Protein AF-0000000086531034 (afdb_homodimer)

Solvent-accessible surface area (backbone atoms only — not comparable to full-atom values): 6494 Å² total; per-residue (Å²): 104,53,55,59,52,31,53,51,49,51,52,50,45,54,49,48,34,51,52,42,47,43,48,70,72,72,40,68,97,44,47,71,50,33,50,49,52,42,51,49,51,29,46,55,44,49,51,52,33,34,75,73,67,75,37,78,72,87,118,104,54,58,58,51,30,53,51,49,49,52,48,46,53,49,48,32,50,53,41,47,44,47,70,72,71,39,68,95,44,49,72,50,34,50,48,51,41,52,50,50,29,48,54,44,48,51,50,32,34,76,71,68,74,36,80,72,85,117

Nearest PDB structures (foldseek):
  5gae-assembly1_Z  TM=4.814E-01  e=2.803E+00  Escherichia coli
  5h5u-assembly1_Z  TM=4.754E-01  e=4.954E+00  Escherichia coli K-12
  3pip-assembly1_V  TM=5.005E-01  e=7.715E+00  Deinococcus radiodurans
  8uu7-assembly1_1  TM=4.824E-01  e=8.756E+00  Listeria innocua
  7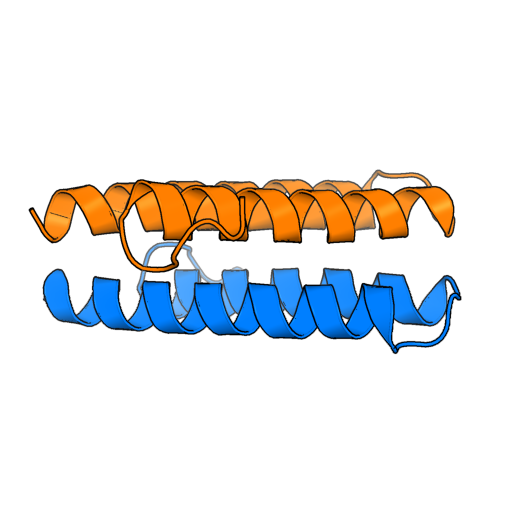kgb-assembly1_Y  TM=4.904E-01  e=9.938E+00  Mycobacterium tuberculosis H37Rv

Foldseek 3Di:
DVVVLVVVVVVLVVVLVVLQVCLVPPNDPDPVSVVVNVVVNVVSVVVSCCVVVNDPDPD/DVVVLVVVVVVLVVVLVVLLVCLVPPNDPDPVSVVVNVVVNVVSVVVSCCVVVNDPDPD

Secondary structure (DSSP, 8-state):
-HHHHHHHHHHHHHHHHHHHHHHHHTS-SSHHHHHHHHHHHHHHHHHHHHHTTSS----/-HHHHHHHHHHHHHHHHHHHHHHHHTS-SSHHHHHHHHHHHHHHHHHHHHHTTSS----

Structure (mmCIF, N/CA/C/O backbone):
data_AF-0000000086531034-model_v1
#
loop_
_entity.id
_entity.type
_entity.pdbx_description
1 polymer 'Uncharacterized protein'
#
loop_
_atom_site.group_PDB
_atom_site.id
_atom_site.type_symbol
_atom_site.label_atom_id
_atom_site.label_alt_id
_atom_site.label_comp_id
_atom_site.label_asym_id
_atom_site.label_entity_id
_atom_site.label_seq_id
_atom_site.pdbx_PDB_ins_code
_atom_site.Cartn_x
_atom_site.Cartn_y
_atom_site.Cartn_z
_atom_site.occupancy
_atom_site.B_iso_or_equiv
_atom_site.auth_seq_id
_atom_site.auth_comp_id
_atom_site.auth_asym_id
_atom_site.auth_atom_id
_atom_site.pdbx_PDB_model_num
ATOM 1 N N . MET A 1 1 ? 1.604 22.047 2.076 1 89.5 1 MET A N 1
ATOM 2 C CA . MET A 1 1 ? 1.195 22.156 3.473 1 89.5 1 MET A CA 1
ATOM 3 C C . MET A 1 1 ? 0.755 20.797 4.012 1 89.5 1 MET A C 1
ATOM 5 O O . MET A 1 1 ? 0.479 19.875 3.242 1 89.5 1 MET A O 1
ATOM 9 N N . PRO A 1 2 ? 0.815 20.578 5.199 1 90.94 2 PRO A N 1
ATOM 10 C CA . PRO A 1 2 ? 0.5 19.266 5.746 1 90.94 2 PRO A CA 1
ATOM 11 C C . PRO A 1 2 ? -0.887 18.766 5.336 1 90.94 2 PRO A C 1
ATOM 13 O O . PRO A 1 2 ? -1.079 17.578 5.109 1 90.94 2 PRO A O 1
ATOM 16 N N . GLU A 1 3 ? -1.764 19.547 5.203 1 93.5 3 GLU A N 1
ATOM 17 C CA . GLU A 1 3 ? -3.121 19.172 4.824 1 93.5 3 GLU A CA 1
ATOM 18 C C . GLU A 1 3 ? -3.17 18.672 3.379 1 93.5 3 GLU A C 1
ATOM 20 O O . GLU A 1 3 ? -3.854 17.688 3.078 1 93.5 3 GLU A O 1
ATOM 25 N N . GLU A 1 4 ? -2.562 19.344 2.543 1 95.56 4 GLU A N 1
ATOM 26 C CA . GLU A 1 4 ? -2.523 18.953 1.136 1 95.56 4 GLU A CA 1
ATOM 27 C C . GLU A 1 4 ? -1.801 17.625 0.952 1 95.56 4 GLU A C 1
ATOM 29 O O . GLU A 1 4 ? -2.229 16.781 0.16 1 95.56 4 GLU A O 1
ATOM 34 N N . GLN A 1 5 ? -0.749 17.531 1.641 1 97.69 5 GLN A N 1
ATOM 35 C CA . GLN A 1 5 ? -0.001 16.281 1.542 1 97.69 5 GLN A CA 1
ATOM 36 C C . GLN A 1 5 ? -0.8 15.117 2.119 1 97.69 5 GLN A C 1
ATOM 38 O O . GLN A 1 5 ? -0.755 14.008 1.591 1 97.69 5 GLN A O 1
ATOM 43 N N . LEU A 1 6 ? -1.455 15.367 3.146 1 98 6 LEU A N 1
ATOM 44 C CA . LEU A 1 6 ? -2.314 14.336 3.717 1 98 6 LEU A CA 1
ATOM 45 C C . LEU A 1 6 ? -3.387 13.906 2.721 1 98 6 LEU A C 1
ATOM 47 O O . LEU A 1 6 ? -3.648 12.719 2.557 1 98 6 LEU A O 1
ATOM 51 N N . ALA A 1 7 ? -3.986 14.875 2.105 1 98.19 7 ALA A N 1
ATOM 52 C CA . ALA A 1 7 ? -5.004 14.555 1.108 1 98.19 7 ALA A CA 1
ATOM 53 C C . ALA A 1 7 ? -4.434 13.672 0.004 1 98.19 7 ALA A C 1
ATOM 55 O O . ALA A 1 7 ? -5.082 12.711 -0.43 1 98.19 7 ALA A O 1
ATOM 56 N N . SER A 1 8 ? -3.232 13.961 -0.414 1 98.56 8 SER A N 1
ATOM 57 C CA . SER A 1 8 ? -2.559 13.18 -1.444 1 98.56 8 SER A CA 1
ATOM 58 C C . SER A 1 8 ? -2.232 11.781 -0.947 1 98.56 8 SER A C 1
ATOM 60 O O . SER A 1 8 ? -2.338 10.805 -1.698 1 98.56 8 SER A O 1
ATOM 62 N N . ALA A 1 9 ? -1.813 11.727 0.273 1 98.75 9 ALA A N 1
ATOM 63 C CA . ALA A 1 9 ? -1.527 10.422 0.86 1 98.75 9 ALA A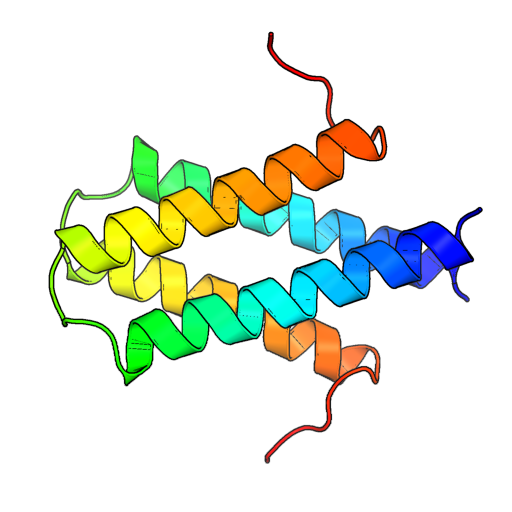 CA 1
ATOM 64 C C . ALA A 1 9 ? -2.789 9.562 0.937 1 98.75 9 ALA A C 1
ATOM 66 O O . ALA A 1 9 ? -2.764 8.375 0.601 1 98.75 9 ALA A O 1
ATOM 67 N N . VAL A 1 10 ? -3.824 10.125 1.296 1 98.75 10 VAL A N 1
ATOM 68 C CA . VAL A 1 10 ? -5.094 9.422 1.417 1 98.75 10 VAL A CA 1
ATOM 69 C C . VAL A 1 10 ? -5.555 8.945 0.041 1 98.75 10 VAL A C 1
ATOM 71 O O . VAL A 1 10 ? -6.043 7.82 -0.104 1 98.75 10 VAL A O 1
ATOM 74 N N . GLU A 1 11 ? -5.43 9.742 -0.909 1 98.81 11 GLU A N 1
ATOM 75 C CA . GLU A 1 11 ? -5.77 9.344 -2.271 1 98.81 11 GLU A CA 1
ATOM 76 C C . GLU A 1 11 ? -4.953 8.125 -2.709 1 98.81 11 GLU A C 1
ATOM 78 O O . GLU A 1 11 ? -5.492 7.191 -3.307 1 98.81 11 GLU A O 1
ATOM 83 N N . LEU A 1 12 ? -3.693 8.141 -2.449 1 98.88 12 LEU A N 1
ATOM 84 C CA . LEU A 1 12 ? -2.852 7 -2.781 1 98.88 12 LEU A CA 1
ATOM 85 C C . LEU A 1 12 ? -3.312 5.75 -2.035 1 98.88 12 LEU A C 1
ATOM 87 O O . LEU A 1 12 ? -3.412 4.672 -2.625 1 98.88 12 LEU A O 1
ATOM 91 N N . LEU A 1 13 ? -3.553 5.934 -0.812 1 98.88 13 LEU A N 1
ATOM 92 C CA . LEU A 1 13 ? -3.943 4.789 0.003 1 98.88 13 LEU A CA 1
ATOM 93 C C . LEU A 1 13 ? -5.258 4.195 -0.489 1 98.88 13 LEU A C 1
ATOM 95 O O . LEU A 1 13 ? -5.41 2.973 -0.553 1 98.88 13 LEU A O 1
ATOM 99 N N . MET A 1 14 ? -6.188 4.996 -0.881 1 98.81 14 ME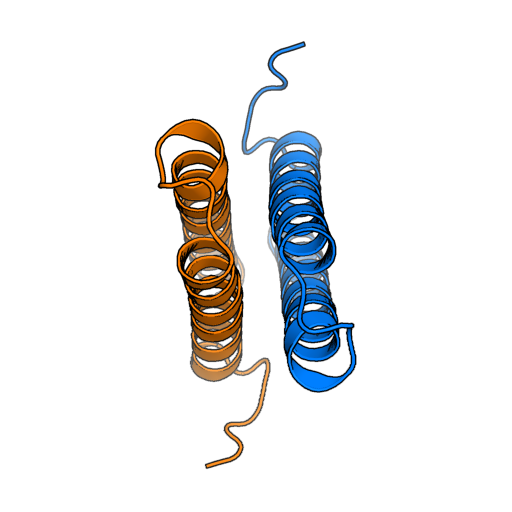T A N 1
ATOM 100 C CA . MET A 1 14 ? -7.449 4.516 -1.439 1 98.81 14 MET A CA 1
ATOM 101 C C . MET A 1 14 ? -7.219 3.789 -2.76 1 98.81 14 MET A C 1
ATOM 103 O O . MET A 1 14 ? -7.844 2.76 -3.023 1 98.81 14 MET A O 1
ATOM 107 N N . ALA A 1 15 ? -6.371 4.336 -3.533 1 98.81 15 ALA A N 1
ATOM 108 C CA . ALA A 1 15 ? -6.055 3.688 -4.805 1 98.81 15 ALA A CA 1
ATOM 109 C C . ALA A 1 15 ? -5.383 2.336 -4.582 1 98.81 15 ALA A C 1
ATOM 111 O O . ALA A 1 15 ? -5.723 1.351 -5.238 1 98.81 15 ALA A O 1
ATOM 112 N N . LEU A 1 16 ? -4.426 2.334 -3.66 1 98.75 16 LEU A N 1
ATOM 113 C CA . LEU A 1 16 ? -3.748 1.082 -3.336 1 98.75 16 LEU A CA 1
ATOM 114 C C . LEU A 1 16 ? -4.75 0.027 -2.879 1 98.75 16 LEU A C 1
ATOM 116 O O . LEU A 1 16 ? -4.703 -1.118 -3.336 1 98.75 16 LEU A O 1
ATOM 120 N N . LYS A 1 17 ? -5.633 0.369 -2.035 1 98.56 17 LYS A N 1
ATOM 121 C CA . LYS A 1 17 ? -6.66 -0.556 -1.565 1 98.56 17 LYS A CA 1
ATOM 122 C C . LYS A 1 17 ? -7.469 -1.117 -2.73 1 98.56 17 LYS A C 1
ATOM 124 O O . LYS A 1 17 ? -7.672 -2.33 -2.824 1 98.56 17 LYS A O 1
ATOM 129 N N . ARG A 1 18 ? -7.949 -0.232 -3.523 1 98.12 18 ARG A N 1
ATOM 130 C CA . ARG A 1 18 ? -8.758 -0.626 -4.668 1 98.12 18 ARG A CA 1
ATOM 131 C C . ARG A 1 18 ? -7.988 -1.56 -5.594 1 98.12 18 ARG A C 1
ATOM 133 O O . ARG A 1 18 ? -8.5 -2.605 -6 1 98.12 18 ARG A O 1
ATOM 140 N N . ASP A 1 19 ? -6.809 -1.176 -5.926 1 98.25 19 ASP A N 1
ATOM 141 C CA . ASP A 1 19 ? -6.016 -1.942 -6.883 1 98.25 19 ASP A CA 1
ATOM 142 C C . ASP A 1 19 ? -5.652 -3.316 -6.32 1 98.25 19 ASP A C 1
ATOM 144 O O . ASP A 1 19 ? -5.75 -4.324 -7.023 1 98.25 19 ASP A O 1
ATOM 148 N N . LEU A 1 20 ? -5.219 -3.371 -5.094 1 98.12 20 LEU A N 1
ATOM 149 C CA . LEU A 1 20 ? -4.848 -4.637 -4.469 1 98.12 20 LEU A CA 1
ATOM 150 C C . LEU A 1 20 ? -6.07 -5.535 -4.297 1 98.12 20 LEU A C 1
ATOM 152 O O . LEU A 1 20 ? -6 -6.738 -4.551 1 98.12 20 LEU A O 1
ATOM 156 N N . MET A 1 21 ? -7.164 -4.961 -3.891 1 97.44 21 MET A N 1
ATOM 157 C CA . MET A 1 21 ? -8.406 -5.719 -3.793 1 97.44 21 MET A CA 1
ATOM 158 C C . MET A 1 21 ? -8.82 -6.27 -5.156 1 97.44 21 MET A C 1
ATOM 160 O O . MET A 1 21 ? -9.188 -7.441 -5.27 1 97.44 21 MET A O 1
ATOM 164 N N . HIS A 1 22 ? -8.797 -5.422 -6.18 1 97.81 22 HIS A N 1
ATOM 165 C CA . HIS A 1 22 ? -9.156 -5.863 -7.523 1 97.81 22 HIS A CA 1
ATOM 166 C C . HIS A 1 22 ? -8.289 -7.031 -7.973 1 97.81 22 HIS A C 1
ATOM 168 O O . HIS A 1 22 ? -8.789 -8 -8.547 1 97.81 22 HIS A O 1
ATOM 174 N N . ALA A 1 23 ? -6.961 -6.93 -7.762 1 96.88 23 ALA A N 1
ATOM 175 C CA . ALA A 1 23 ? -6.043 -8 -8.133 1 96.88 23 ALA A CA 1
ATOM 176 C C . ALA A 1 23 ? -6.426 -9.312 -7.445 1 96.88 23 ALA A C 1
ATOM 178 O O . ALA A 1 23 ? -6.367 -10.383 -8.055 1 96.88 23 ALA A O 1
ATOM 179 N N . ARG A 1 24 ? -6.805 -9.234 -6.203 1 95.88 24 ARG A N 1
ATOM 180 C CA . ARG A 1 24 ? -7.102 -10.414 -5.402 1 95.88 24 ARG A CA 1
ATOM 181 C C . ARG A 1 24 ? -8.445 -11.016 -5.793 1 95.88 24 ARG A C 1
ATOM 183 O O . ARG A 1 24 ? -8.609 -12.242 -5.809 1 95.88 24 ARG A O 1
ATOM 190 N N . ARG A 1 25 ? -9.367 -10.25 -6.105 1 96.19 25 ARG A N 1
ATOM 191 C CA . ARG A 1 25 ? -10.734 -10.719 -6.273 1 96.19 25 ARG A CA 1
ATOM 192 C C . ARG A 1 25 ? -11.039 -11.023 -7.738 1 96.19 25 ARG A C 1
ATOM 194 O O . ARG A 1 25 ? -11.773 -11.961 -8.047 1 96.19 25 ARG A O 1
ATOM 201 N N . PHE A 1 26 ? -10.531 -10.258 -8.594 1 97.19 26 PHE A N 1
ATOM 202 C CA . PHE A 1 26 ? -10.992 -10.336 -9.969 1 97.19 26 PHE A CA 1
ATOM 203 C C . PHE A 1 26 ? -9.836 -10.672 -10.906 1 97.19 26 PHE A C 1
ATOM 205 O O . PHE A 1 26 ? -10.055 -11.023 -12.07 1 97.19 26 PHE A O 1
ATOM 212 N N . GLY A 1 27 ? -8.609 -10.492 -10.477 1 96.12 27 GLY A N 1
ATOM 213 C CA . GLY A 1 27 ? -7.469 -10.836 -11.312 1 96.12 27 GLY A CA 1
ATOM 214 C C . GLY A 1 27 ? -7.246 -12.328 -11.422 1 96.12 27 GLY A C 1
ATOM 215 O O . GLY A 1 27 ? -7.797 -13.109 -10.648 1 96.12 27 GLY A O 1
ATOM 216 N N . PRO A 1 28 ? -6.484 -12.734 -12.469 1 97.62 28 PRO A N 1
ATOM 217 C CA . PRO A 1 28 ? -6.117 -14.148 -12.523 1 97.62 28 PRO A CA 1
ATOM 218 C C . PRO A 1 28 ? -5.367 -14.609 -11.273 1 97.62 28 PRO A C 1
ATOM 220 O O . PRO A 1 28 ? -4.551 -13.867 -10.734 1 97.62 28 PRO A O 1
ATOM 223 N N . ASP A 1 29 ? -5.688 -15.789 -10.781 1 96.75 29 ASP A N 1
ATOM 224 C CA . ASP A 1 29 ? -5.031 -16.359 -9.609 1 96.75 29 ASP A CA 1
ATOM 225 C C . ASP A 1 29 ? -3.695 -17 -9.984 1 96.75 29 ASP A C 1
ATOM 227 O O . ASP A 1 29 ? -3.529 -18.219 -9.867 1 96.75 29 ASP A O 1
ATOM 231 N N . THR A 1 30 ? -2.709 -16.234 -10.445 1 98.12 30 THR A N 1
ATOM 232 C CA . THR A 1 30 ? -1.408 -16.703 -10.906 1 98.12 30 THR A CA 1
ATOM 233 C C . THR A 1 30 ? -0.281 -15.945 -10.203 1 98.12 30 THR A C 1
ATOM 235 O O . THR A 1 30 ? -0.473 -14.82 -9.75 1 98.12 30 THR A O 1
ATOM 238 N N . LEU A 1 31 ? 0.878 -16.562 -10.234 1 97.75 31 LEU A N 1
ATOM 239 C CA . LEU A 1 31 ? 2.074 -15.93 -9.695 1 97.75 31 LEU A CA 1
ATOM 240 C C . LEU A 1 31 ? 2.365 -14.617 -10.414 1 97.75 31 LEU A C 1
ATOM 242 O O . LEU A 1 31 ? 2.662 -13.602 -9.773 1 97.75 31 LEU A O 1
ATOM 246 N N . ALA A 1 32 ? 2.234 -14.656 -11.734 1 98 32 ALA A N 1
ATOM 247 C CA . ALA A 1 32 ? 2.527 -13.469 -12.531 1 98 32 ALA A CA 1
ATOM 248 C C . ALA A 1 32 ? 1.64 -12.297 -12.125 1 98 32 ALA A C 1
ATOM 250 O O . ALA A 1 32 ? 2.109 -11.164 -12.008 1 98 32 ALA A O 1
ATOM 251 N N . ASN A 1 33 ? 0.396 -12.492 -11.844 1 98.06 33 ASN A N 1
ATOM 252 C CA . ASN A 1 33 ? -0.555 -11.445 -11.469 1 98.06 33 ASN A CA 1
ATOM 253 C C . ASN A 1 33 ? -0.198 -10.82 -10.125 1 98.06 33 ASN A C 1
ATOM 255 O O . ASN A 1 33 ? -0.142 -9.594 -10.008 1 98.06 33 ASN A O 1
ATOM 259 N N . TYR A 1 34 ? 0.113 -11.656 -9.211 1 97.88 34 TYR A N 1
ATOM 260 C CA . TYR A 1 34 ? 0.365 -11.141 -7.867 1 97.88 34 TYR A CA 1
ATOM 261 C C . TYR A 1 34 ? 1.742 -10.5 -7.777 1 97.88 34 TYR A C 1
ATOM 263 O O . TYR A 1 34 ? 1.936 -9.531 -7.039 1 97.88 34 TYR A O 1
ATOM 271 N N . ARG A 1 35 ? 2.662 -10.969 -8.5 1 97.75 35 ARG A N 1
ATOM 272 C CA . ARG A 1 35 ? 3.949 -10.289 -8.609 1 97.75 35 ARG A CA 1
ATOM 273 C C . ARG A 1 35 ? 3.777 -8.875 -9.141 1 97.75 35 ARG A C 1
ATOM 275 O O . ARG A 1 35 ? 4.359 -7.926 -8.609 1 97.75 35 ARG A O 1
ATOM 282 N N . ARG A 1 36 ? 3.025 -8.727 -10.141 1 97.88 36 ARG A N 1
ATOM 283 C CA . ARG A 1 36 ? 2.777 -7.422 -10.734 1 97.88 36 ARG A CA 1
ATOM 284 C C . ARG A 1 36 ? 2.076 -6.496 -9.742 1 97.88 36 ARG A C 1
ATOM 286 O O . ARG A 1 36 ? 2.428 -5.316 -9.633 1 97.88 36 ARG A O 1
ATOM 293 N N . ALA A 1 37 ? 1.077 -7.039 -9.078 1 98.06 37 ALA A N 1
ATOM 294 C CA . ALA A 1 37 ? 0.325 -6.242 -8.117 1 98.06 37 ALA A CA 1
ATOM 295 C C . ALA A 1 37 ? 1.229 -5.742 -6.992 1 98.06 37 ALA A C 1
ATOM 297 O O . ALA A 1 37 ? 1.188 -4.562 -6.633 1 98.06 37 ALA A O 1
ATOM 298 N N . CYS A 1 38 ? 2.053 -6.527 -6.469 1 97.81 38 CYS A N 1
ATOM 299 C CA . CYS A 1 38 ? 2.99 -6.172 -5.41 1 97.81 38 CYS A CA 1
ATOM 300 C C . CYS A 1 38 ? 4.008 -5.152 -5.906 1 97.81 38 CYS A C 1
ATOM 302 O O . CYS A 1 38 ? 4.277 -4.16 -5.227 1 97.81 38 CYS A O 1
ATOM 304 N N . SER A 1 39 ? 4.527 -5.414 -7.051 1 98 39 SER A N 1
ATOM 305 C CA . SER A 1 39 ? 5.527 -4.516 -7.617 1 98 39 SER A CA 1
ATOM 306 C C . SER A 1 39 ? 4.938 -3.139 -7.898 1 98 39 SER A C 1
ATOM 308 O O . SER A 1 39 ? 5.574 -2.117 -7.633 1 98 39 SER A O 1
ATOM 310 N N . SER A 1 40 ? 3.793 -3.15 -8.477 1 98.62 40 SER A N 1
ATOM 311 C CA . SER A 1 40 ? 3.123 -1.89 -8.773 1 98.62 40 SER A CA 1
ATOM 312 C C . SER A 1 40 ? 2.836 -1.101 -7.5 1 98.62 40 SER A C 1
ATOM 314 O O . SER A 1 40 ? 3.098 0.102 -7.438 1 98.62 40 SER A O 1
ATOM 316 N N . ALA A 1 41 ? 2.281 -1.791 -6.527 1 98.69 41 ALA A N 1
ATOM 317 C CA . ALA A 1 41 ? 1.986 -1.138 -5.254 1 98.69 41 ALA A CA 1
ATOM 318 C C 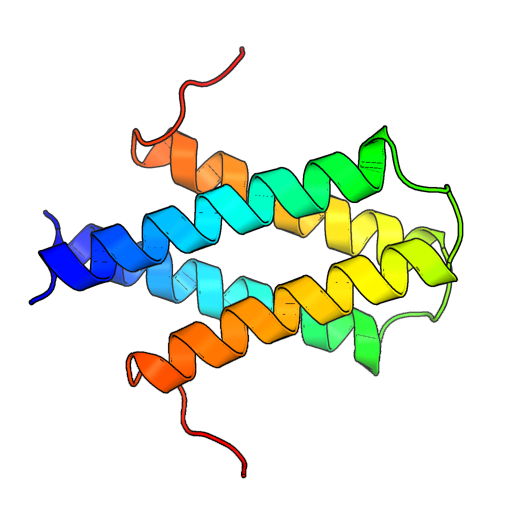. ALA A 1 41 ? 3.252 -0.56 -4.625 1 98.69 41 ALA A C 1
ATOM 320 O O . ALA A 1 41 ? 3.262 0.589 -4.18 1 98.69 41 ALA A O 1
ATOM 321 N N . GLU A 1 42 ? 4.273 -1.264 -4.547 1 98.5 42 GLU A N 1
ATOM 322 C CA . GLU A 1 42 ? 5.551 -0.798 -4.023 1 98.5 42 GLU A CA 1
ATOM 323 C C . GLU A 1 42 ? 6.039 0.44 -4.77 1 98.5 42 GLU A C 1
ATOM 325 O O . GLU A 1 42 ? 6.492 1.406 -4.148 1 98.5 42 GLU A O 1
ATOM 330 N N . GLY A 1 43 ? 5.984 0.334 -6.07 1 98.31 43 GLY A N 1
ATOM 331 C CA . GLY A 1 43 ? 6.418 1.445 -6.898 1 98.31 43 GLY A CA 1
ATOM 332 C C . GLY A 1 43 ? 5.621 2.715 -6.66 1 98.31 43 GLY A C 1
ATOM 333 O O . GLY A 1 43 ? 6.191 3.807 -6.59 1 98.31 43 GLY A O 1
ATOM 334 N N . ASP A 1 44 ? 4.367 2.598 -6.613 1 98.62 44 ASP A N 1
ATOM 335 C CA . ASP A 1 44 ? 3.496 3.742 -6.352 1 98.62 44 ASP A CA 1
ATOM 336 C C . ASP A 1 44 ? 3.832 4.391 -5.012 1 98.62 44 ASP A C 1
ATOM 338 O O . ASP A 1 44 ? 3.896 5.617 -4.91 1 98.62 44 ASP A O 1
ATOM 342 N N . VAL A 1 45 ? 4.02 3.547 -4.008 1 98.75 45 VAL A N 1
ATOM 343 C CA . VAL A 1 45 ? 4.379 4.031 -2.676 1 98.75 45 VAL A CA 1
ATOM 344 C C . VAL A 1 45 ? 5.723 4.754 -2.734 1 98.75 45 VAL A C 1
ATOM 346 O O . VAL A 1 45 ? 5.855 5.867 -2.219 1 98.75 45 VAL A O 1
ATOM 349 N N . GLU A 1 46 ? 6.668 4.199 -3.369 1 98.38 46 GLU A N 1
ATOM 350 C CA . GLU A 1 46 ? 7.996 4.797 -3.482 1 98.38 46 GLU A CA 1
ATOM 351 C C . GLU A 1 46 ? 7.941 6.141 -4.199 1 98.38 46 GLU A C 1
ATOM 353 O O . GLU A 1 46 ? 8.539 7.117 -3.746 1 98.38 46 GLU A O 1
ATOM 358 N N . ALA A 1 47 ? 7.27 6.133 -5.305 1 98.62 47 ALA A N 1
ATOM 359 C CA . ALA A 1 47 ? 7.152 7.363 -6.082 1 98.62 47 ALA A CA 1
ATOM 360 C C . ALA A 1 47 ? 6.551 8.484 -5.242 1 98.62 47 ALA A C 1
ATOM 362 O O . ALA A 1 47 ? 7.035 9.625 -5.281 1 98.62 47 ALA A O 1
ATOM 363 N N . TRP A 1 48 ? 5.531 8.18 -4.504 1 98.69 48 TRP A N 1
ATOM 364 C CA . TRP A 1 48 ? 4.883 9.203 -3.684 1 98.69 48 TRP A CA 1
ATOM 365 C C . TRP A 1 48 ? 5.832 9.719 -2.607 1 98.69 48 TRP A C 1
ATOM 367 O O . TRP A 1 48 ? 5.902 10.922 -2.359 1 98.69 48 TRP A O 1
ATOM 377 N N . LEU A 1 49 ? 6.547 8.812 -1.925 1 98.62 49 LEU A N 1
ATOM 378 C CA . LEU A 1 49 ? 7.473 9.172 -0.856 1 98.62 49 LEU A CA 1
ATOM 379 C C . LEU A 1 49 ? 8.578 10.086 -1.381 1 98.62 49 LEU A C 1
ATOM 381 O O . LEU A 1 49 ? 8.984 11.031 -0.701 1 98.62 49 LEU A O 1
ATOM 385 N N . ILE A 1 50 ? 8.992 9.797 -2.596 1 98.31 50 ILE A N 1
ATOM 386 C CA . ILE A 1 50 ? 10.039 10.609 -3.213 1 98.31 50 ILE A CA 1
ATOM 387 C C . ILE A 1 50 ? 9.484 11.977 -3.584 1 98.31 50 ILE A C 1
ATOM 389 O O . ILE A 1 50 ? 10.07 13.008 -3.248 1 98.31 50 ILE A O 1
ATOM 393 N N . GLU A 1 51 ? 8.383 11.914 -4.242 1 97.75 51 GLU A N 1
ATOM 394 C CA . GLU A 1 51 ? 7.754 13.141 -4.711 1 97.75 51 GLU A CA 1
ATOM 395 C C . GLU A 1 51 ? 7.52 14.117 -3.559 1 97.75 51 GLU A C 1
ATOM 397 O O . GLU A 1 51 ? 7.652 15.328 -3.725 1 97.75 51 GLU A O 1
ATOM 402 N N . HIS A 1 52 ? 7.273 13.562 -2.385 1 97.75 52 HIS A N 1
ATOM 403 C CA . HIS A 1 52 ? 6.859 14.422 -1.285 1 97.75 52 HIS A CA 1
ATOM 404 C C . HIS A 1 52 ? 7.973 14.578 -0.255 1 97.75 52 HIS A C 1
ATOM 406 O O . HIS A 1 52 ? 7.746 15.109 0.836 1 97.75 52 HIS A O 1
ATOM 412 N N . GLY A 1 53 ? 9.164 14.031 -0.637 1 96.44 53 GLY A N 1
ATOM 413 C CA . GLY A 1 53 ? 10.367 14.352 0.11 1 96.44 53 GLY A CA 1
ATOM 414 C C . GLY A 1 53 ? 10.586 13.445 1.307 1 96.44 53 GLY A C 1
ATOM 415 O O . GLY A 1 53 ? 11.312 13.805 2.24 1 96.44 53 GLY A O 1
ATOM 416 N N . HIS A 1 54 ? 9.945 12.328 1.308 1 97.25 54 HIS A N 1
ATOM 417 C CA . HIS A 1 54 ? 10.07 11.43 2.449 1 97.25 54 HIS A CA 1
ATOM 418 C C . HIS A 1 54 ? 11.062 10.305 2.162 1 97.25 54 HIS A C 1
ATOM 420 O O . HIS A 1 54 ? 11.383 9.516 3.051 1 97.25 54 HIS A O 1
ATOM 426 N N . LEU A 1 55 ? 11.414 10.242 1.004 1 96.25 55 LEU A N 1
ATOM 427 C CA . LEU A 1 55 ? 12.422 9.289 0.551 1 96.25 55 LEU A CA 1
ATOM 428 C C . LEU A 1 55 ? 13.297 9.898 -0.542 1 96.25 55 LEU A C 1
ATOM 430 O O . LEU A 1 55 ? 12.797 10.617 -1.413 1 96.25 55 LEU A O 1
ATOM 434 N N . LYS A 1 56 ? 14.562 9.648 -0.431 1 93.5 56 LYS A N 1
ATOM 435 C CA . LYS A 1 56 ? 15.469 10.109 -1.485 1 93.5 56 LYS A CA 1
ATOM 436 C C . LYS A 1 56 ? 15.445 9.156 -2.676 1 93.5 56 LYS A C 1
ATOM 438 O O . LYS A 1 56 ? 15.391 7.934 -2.502 1 93.5 56 LYS A O 1
ATOM 443 N N . SER A 1 57 ? 15.453 9.727 -3.816 1 84.38 57 SER A N 1
ATOM 444 C CA . SER A 1 57 ? 15.523 8.891 -5.008 1 84.38 57 SER A CA 1
ATOM 445 C C . SER A 1 57 ? 16.891 8.227 -5.137 1 84.38 57 SER A C 1
ATOM 447 O O . SER A 1 57 ? 17.922 8.844 -4.844 1 84.38 57 SER A O 1
ATOM 449 N N . THR A 1 58 ? 16.906 6.91 -5.059 1 67.44 58 THR A N 1
ATOM 450 C CA . THR A 1 58 ? 18.188 6.289 -5.32 1 67.44 58 THR A CA 1
ATOM 451 C C . THR A 1 58 ? 18.531 6.352 -6.809 1 67.44 58 THR A C 1
ATOM 453 O O . THR A 1 58 ? 19.406 5.633 -7.281 1 67.44 58 THR A O 1
ATOM 456 N N . GLU A 1 59 ? 18.078 7.402 -7.488 1 46.94 59 GLU A N 1
ATOM 457 C CA . GLU A 1 59 ? 18.766 7.445 -8.773 1 46.94 59 GLU A CA 1
ATOM 458 C C . GLU A 1 59 ? 20.219 7.871 -8.594 1 46.94 59 GLU A C 1
ATOM 460 O O . GLU A 1 59 ? 20.547 8.609 -7.66 1 46.94 59 GLU A O 1
ATOM 465 N N . MET B 1 1 ? -4.836 16.078 14.375 1 89.94 1 MET B N 1
ATOM 466 C CA . MET B 1 1 ? -4.621 17.234 13.508 1 89.94 1 MET B CA 1
ATOM 467 C C . MET B 1 1 ? -4.012 16.812 12.172 1 89.94 1 MET B C 1
ATOM 469 O O . MET B 1 1 ? -3.537 15.68 12.031 1 89.94 1 MET B O 1
ATOM 473 N N . PRO B 1 2 ? -4.125 17.5 11.156 1 90.12 2 PRO B N 1
ATOM 474 C CA . PRO B 1 2 ? -3.635 17.078 9.844 1 90.12 2 PRO B CA 1
ATOM 475 C C . PRO B 1 2 ? -2.16 16.688 9.859 1 90.12 2 PRO B C 1
ATOM 477 O O . PRO B 1 2 ? -1.759 15.758 9.156 1 90.12 2 PRO B O 1
ATOM 480 N N . GLU B 1 3 ? -1.42 17.234 10.594 1 93.31 3 GLU B N 1
ATOM 481 C CA . GLU B 1 3 ? 0.005 16.922 10.68 1 93.31 3 GLU B CA 1
ATOM 482 C C . GLU B 1 3 ? 0.236 15.547 11.297 1 93.31 3 GLU B C 1
ATOM 484 O O . GLU B 1 3 ? 1.091 14.789 10.836 1 93.31 3 GLU B O 1
ATOM 489 N N . GLU B 1 4 ? -0.416 15.273 12.312 1 95.31 4 GLU B N 1
ATOM 490 C CA . GLU B 1 4 ? -0.29 13.977 12.977 1 95.31 4 GLU B CA 1
ATOM 491 C C . GLU B 1 4 ? -0.764 12.844 12.078 1 95.31 4 GLU B C 1
ATOM 493 O O . GLU B 1 4 ? -0.148 11.773 12.031 1 95.31 4 GLU B O 1
ATOM 498 N N . GLN B 1 5 ? -1.822 13.102 11.469 1 97.62 5 GLN B N 1
ATOM 499 C CA . GLN B 1 5 ? -2.338 12.078 10.562 1 97.62 5 GLN B CA 1
ATOM 500 C C . GLN B 1 5 ? -1.399 11.859 9.383 1 97.62 5 GLN B C 1
ATOM 502 O O . GLN B 1 5 ? -1.219 10.734 8.922 1 97.62 5 GLN B O 1
ATOM 507 N N . LEU B 1 6 ? -0.871 12.898 8.906 1 97.94 6 LEU B N 1
ATOM 508 C CA . LEU B 1 6 ? 0.109 12.773 7.832 1 97.94 6 LEU B CA 1
ATOM 509 C C . LEU B 1 6 ? 1.306 11.945 8.281 1 97.94 6 LEU B C 1
ATOM 511 O O . LEU B 1 6 ? 1.777 11.078 7.539 1 97.94 6 LEU B O 1
ATOM 515 N N . ALA B 1 7 ? 1.778 12.227 9.453 1 98.12 7 ALA B N 1
ATOM 516 C CA . ALA B 1 7 ? 2.902 11.461 9.977 1 98.12 7 ALA B CA 1
ATOM 517 C C . ALA B 1 7 ? 2.568 9.969 10.039 1 98.12 7 ALA B C 1
ATOM 519 O O . ALA B 1 7 ? 3.396 9.125 9.688 1 98.12 7 ALA B O 1
ATOM 520 N N . SER B 1 8 ? 1.366 9.664 10.445 1 98.5 8 SER B N 1
ATOM 521 C CA . SER B 1 8 ? 0.902 8.281 10.516 1 98.5 8 SER B CA 1
ATOM 522 C C . SER B 1 8 ? 0.791 7.66 9.125 1 98.5 8 SER B C 1
ATOM 524 O O . SER B 1 8 ? 1.12 6.488 8.938 1 98.5 8 SER B O 1
ATOM 526 N N . ALA B 1 9 ? 0.312 8.438 8.227 1 98.69 9 ALA B N 1
ATOM 527 C CA . ALA B 1 9 ? 0.213 7.957 6.852 1 98.69 9 ALA B CA 1
ATOM 528 C C . ALA B 1 9 ? 1.594 7.66 6.273 1 98.69 9 ALA B C 1
ATOM 530 O O . ALA B 1 9 ? 1.797 6.625 5.637 1 98.69 9 ALA B O 1
ATOM 531 N N . VAL B 1 10 ? 2.475 8.469 6.531 1 98.75 10 VAL B N 1
ATOM 532 C CA . VAL B 1 10 ? 3.836 8.305 6.031 1 98.75 10 VAL B CA 1
ATOM 533 C C . VAL B 1 10 ? 4.473 7.07 6.656 1 98.75 10 VAL B C 1
ATOM 535 O O . VAL B 1 10 ? 5.152 6.301 5.973 1 98.75 10 VAL B O 1
ATOM 538 N N . GLU B 1 11 ? 4.273 6.871 7.871 1 98.81 11 GLU B N 1
ATOM 539 C CA . GLU B 1 11 ? 4.773 5.672 8.539 1 98.81 11 GLU B CA 1
ATOM 540 C C . GLU B 1 11 ? 4.215 4.406 7.887 1 98.81 11 GLU B C 1
ATOM 542 O O . GLU B 1 11 ? 4.949 3.445 7.656 1 98.81 11 GLU B O 1
ATOM 547 N N . LEU B 1 12 ? 2.965 4.414 7.625 1 98.88 12 LEU B N 1
ATOM 548 C CA . LEU B 1 12 ? 2.361 3.273 6.949 1 98.88 12 LEU B CA 1
ATOM 549 C C . LEU B 1 12 ? 2.979 3.068 5.57 1 98.88 12 LEU B C 1
ATOM 551 O O . LEU B 1 12 ? 3.309 1.941 5.191 1 98.88 12 LEU B O 1
ATOM 555 N N . LEU B 1 13 ? 3.084 4.113 4.879 1 98.88 13 LEU B N 1
ATOM 556 C CA . LEU B 1 13 ? 3.605 4.016 3.52 1 98.88 13 LEU B CA 1
ATOM 557 C C .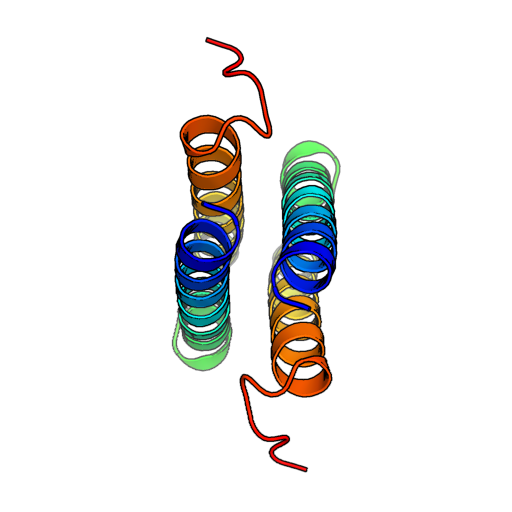 LEU B 1 13 ? 5.039 3.49 3.523 1 98.88 13 LEU B C 1
ATOM 559 O O . LEU B 1 13 ? 5.402 2.662 2.688 1 98.88 13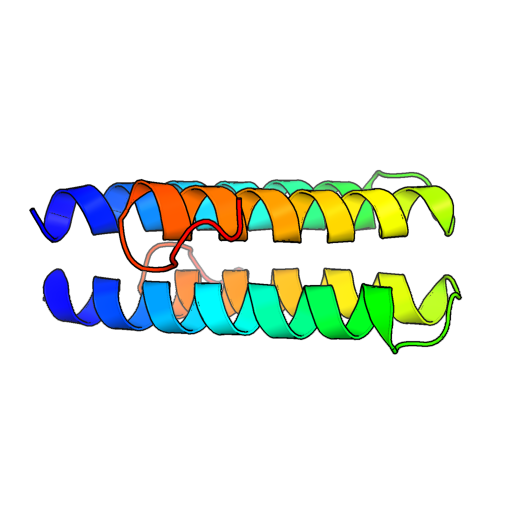 LEU B O 1
ATOM 563 N N . MET B 1 14 ? 5.84 3.896 4.438 1 98.81 14 MET B N 1
ATOM 564 C CA . MET B 1 14 ? 7.199 3.389 4.57 1 98.81 14 MET B CA 1
ATOM 565 C C . MET B 1 14 ? 7.195 1.904 4.918 1 98.81 14 MET B C 1
ATOM 567 O O . MET B 1 14 ? 8.008 1.136 4.395 1 98.81 14 MET B O 1
ATOM 571 N N . ALA B 1 15 ? 6.324 1.54 5.781 1 98.81 15 ALA B N 1
ATOM 572 C CA . ALA B 1 15 ? 6.219 0.131 6.152 1 98.81 15 ALA B CA 1
ATOM 573 C C . ALA B 1 15 ? 5.781 -0.717 4.961 1 98.81 15 ALA B C 1
ATOM 575 O O . ALA B 1 15 ? 6.332 -1.794 4.723 1 98.81 15 ALA B O 1
ATOM 576 N N . LEU B 1 16 ? 4.773 -0.202 4.262 1 98.75 16 LEU B N 1
ATOM 577 C CA . LEU B 1 16 ? 4.309 -0.914 3.074 1 98.75 16 LEU B CA 1
ATOM 578 C C . LEU B 1 16 ? 5.445 -1.104 2.076 1 98.75 16 LEU B C 1
ATOM 580 O O . LEU B 1 16 ? 5.637 -2.203 1.551 1 98.75 16 LEU B O 1
ATOM 584 N N . LYS B 1 17 ? 6.188 -0.107 1.817 1 98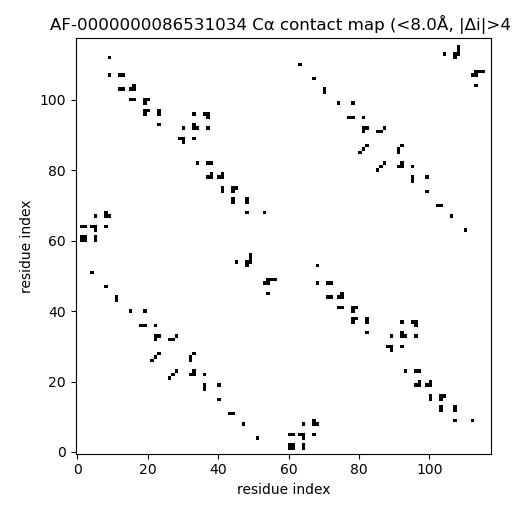.5 17 LYS B N 1
ATOM 585 C CA . LYS B 1 17 ? 7.32 -0.197 0.903 1 98.5 17 LYS B CA 1
ATOM 586 C C . LYS B 1 17 ? 8.305 -1.277 1.35 1 98.5 17 LYS B C 1
ATOM 588 O O . LYS B 1 17 ? 8.727 -2.109 0.545 1 98.5 17 LYS B O 1
ATOM 593 N N . ARG B 1 18 ? 8.664 -1.207 2.582 1 98 18 ARG B N 1
ATOM 594 C CA . ARG B 1 18 ? 9.617 -2.164 3.139 1 98 18 ARG B CA 1
ATOM 595 C C . ARG B 1 18 ? 9.086 -3.59 3.029 1 98 18 ARG B C 1
ATOM 597 O O . ARG B 1 18 ? 9.797 -4.492 2.588 1 98 18 ARG B O 1
ATOM 604 N N . ASP B 1 19 ? 7.895 -3.773 3.445 1 98.12 19 ASP B N 1
ATOM 605 C CA . ASP B 1 19 ? 7.316 -5.113 3.469 1 98.12 19 ASP B CA 1
ATOM 606 C C . ASP B 1 19 ? 7.168 -5.672 2.057 1 98.12 19 ASP B C 1
ATOM 608 O O . ASP B 1 19 ? 7.488 -6.84 1.81 1 98.12 19 ASP B O 1
ATOM 612 N N . LEU B 1 20 ? 6.668 -4.891 1.144 1 98.06 20 LEU B N 1
ATOM 613 C CA . LEU B 1 20 ? 6.484 -5.336 -0.234 1 98.06 20 LEU B CA 1
ATOM 614 C C . LEU B 1 20 ? 7.832 -5.598 -0.902 1 98.06 20 LEU B C 1
ATOM 616 O O . LEU B 1 20 ? 7.996 -6.598 -1.606 1 98.06 20 LEU B O 1
ATOM 620 N N . MET B 1 21 ? 8.773 -4.734 -0.67 1 97.25 21 MET B N 1
ATOM 621 C CA . MET B 1 21 ? 10.125 -4.957 -1.184 1 97.25 21 MET B CA 1
ATOM 622 C C . MET B 1 21 ? 10.711 -6.246 -0.626 1 97.25 21 MET B C 1
ATOM 624 O O . MET B 1 21 ? 11.289 -7.039 -1.368 1 97.25 21 MET B O 1
ATOM 628 N N . HIS B 1 22 ? 10.617 -6.453 0.684 1 97.62 22 HIS B N 1
ATOM 629 C CA . HIS B 1 22 ? 11.141 -7.66 1.309 1 97.62 22 HIS B CA 1
ATOM 630 C C . HIS B 1 22 ? 10.523 -8.914 0.69 1 97.62 22 HIS B C 1
ATOM 632 O O . HIS B 1 22 ? 11.234 -9.891 0.425 1 97.62 22 HIS B O 1
ATOM 638 N N . ALA B 1 23 ? 9.195 -8.898 0.491 1 96.5 23 ALA B N 1
ATOM 639 C CA . ALA B 1 23 ? 8.516 -10.031 -0.123 1 96.5 23 ALA B CA 1
ATOM 640 C C . ALA B 1 23 ? 9.07 -10.328 -1.512 1 96.5 23 ALA B C 1
ATOM 642 O O . ALA B 1 23 ? 9.258 -11.484 -1.881 1 96.5 23 ALA B O 1
ATOM 643 N N . ARG B 1 24 ? 9.32 -9.297 -2.271 1 95.62 24 ARG B N 1
ATOM 644 C CA . ARG B 1 24 ? 9.758 -9.438 -3.654 1 95.62 24 ARG B CA 1
ATOM 645 C C . ARG B 1 24 ? 11.211 -9.898 -3.721 1 95.62 24 ARG B C 1
ATOM 647 O O . ARG B 1 24 ? 11.586 -10.68 -4.598 1 95.62 24 ARG B O 1
ATOM 654 N N . ARG B 1 25 ? 12.008 -9.461 -2.871 1 95.81 25 ARG B N 1
ATOM 655 C CA . ARG B 1 25 ? 13.445 -9.656 -2.994 1 95.81 25 ARG B CA 1
ATOM 656 C C . ARG B 1 25 ? 13.906 -10.867 -2.188 1 95.81 25 ARG B C 1
ATOM 658 O O . ARG B 1 25 ? 14.805 -11.594 -2.605 1 95.81 25 ARG B O 1
ATOM 665 N N . PHE B 1 26 ? 13.352 -11.086 -1.081 1 96.94 26 PHE B N 1
ATOM 666 C CA . PHE B 1 26 ? 13.914 -12.07 -0.161 1 96.94 26 PHE B CA 1
ATOM 667 C C . PHE B 1 26 ? 12.906 -13.18 0.124 1 96.94 26 PHE B C 1
ATOM 669 O O . PHE B 1 26 ? 13.273 -14.227 0.662 1 96.94 26 PHE B O 1
ATOM 676 N N . GLY B 1 27 ? 11.625 -12.945 -0.156 1 96 27 GLY B N 1
ATOM 677 C CA . GLY B 1 27 ? 10.625 -13.977 0.052 1 96 27 GLY B CA 1
ATOM 678 C C . GLY B 1 27 ? 10.672 -15.078 -0.994 1 96 27 GLY B C 1
ATOM 679 O O . GLY B 1 27 ? 11.305 -14.922 -2.039 1 96 27 GLY B O 1
ATOM 680 N N . PRO B 1 28 ? 10.07 -16.234 -0.654 1 97.44 28 PRO B N 1
ATOM 681 C CA . PRO B 1 28 ? 9.961 -17.266 -1.691 1 97.44 28 PRO B CA 1
ATOM 682 C C . PRO B 1 28 ? 9.211 -16.781 -2.928 1 97.44 28 PRO B C 1
ATOM 684 O O . PRO B 1 28 ? 8.234 -16.031 -2.807 1 97.44 28 PRO B O 1
ATOM 687 N N . ASP B 1 29 ? 9.672 -17.188 -4.121 1 96.69 29 ASP B N 1
ATOM 688 C CA . ASP B 1 29 ? 9.039 -16.812 -5.383 1 96.69 29 ASP B CA 1
ATOM 689 C C . ASP B 1 29 ? 7.867 -17.734 -5.699 1 96.69 29 ASP B C 1
ATOM 691 O O . ASP B 1 29 ? 7.898 -18.484 -6.688 1 96.69 29 ASP B O 1
ATOM 695 N N . THR B 1 30 ? 6.812 -17.703 -4.891 1 98.12 30 THR B N 1
ATOM 696 C CA . THR B 1 30 ? 5.652 -18.578 -5.027 1 98.12 30 THR B CA 1
ATOM 697 C C . THR B 1 30 ? 4.363 -17.766 -5.035 1 98.12 30 THR B C 1
ATOM 699 O O . THR B 1 30 ? 4.324 -16.656 -4.504 1 98.12 30 THR B O 1
ATOM 702 N N . LEU B 1 31 ? 3.328 -18.375 -5.562 1 97.69 31 LEU B N 1
ATOM 703 C CA . LEU B 1 31 ? 2.002 -17.766 -5.562 1 97.69 31 LEU B 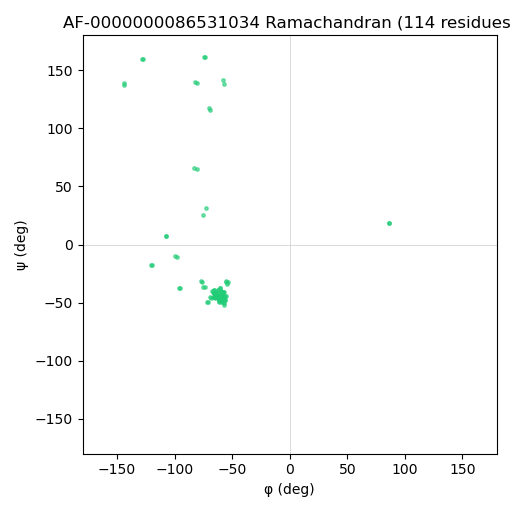CA 1
ATOM 704 C C . LEU B 1 31 ? 1.539 -17.484 -4.137 1 97.69 31 LEU B C 1
ATOM 706 O O . LEU B 1 31 ? 1.031 -16.391 -3.855 1 97.69 31 LEU B O 1
ATOM 710 N N . ALA B 1 32 ? 1.769 -18.453 -3.248 1 98 32 ALA B N 1
ATOM 711 C CA . ALA B 1 32 ? 1.325 -18.312 -1.864 1 98 32 ALA B CA 1
ATOM 712 C C . ALA B 1 32 ? 1.968 -17.078 -1.212 1 98 32 ALA B C 1
ATOM 714 O O . ALA B 1 32 ? 1.303 -16.328 -0.496 1 98 32 ALA B O 1
ATOM 715 N N . ASN B 1 33 ? 3.197 -16.812 -1.446 1 98 33 ASN B N 1
ATOM 716 C CA . ASN B 1 33 ? 3.926 -15.703 -0.853 1 98 33 ASN B CA 1
ATOM 717 C C . ASN B 1 33 ? 3.381 -14.359 -1.329 1 98 33 ASN B C 1
ATOM 719 O O . ASN B 1 33 ? 3.111 -13.469 -0.518 1 98 33 ASN B O 1
ATOM 723 N N . TYR B 1 34 ? 3.154 -14.281 -2.596 1 97.81 34 TYR B N 1
ATOM 724 C CA . TYR B 1 34 ? 2.723 -13.008 -3.15 1 97.81 34 TYR B CA 1
ATOM 725 C C . TYR B 1 34 ? 1.254 -12.742 -2.836 1 97.81 34 TYR B C 1
ATOM 727 O O . TYR B 1 34 ? 0.852 -11.594 -2.637 1 97.81 34 TYR B O 1
ATOM 735 N N . ARG B 1 35 ? 0.492 -13.734 -2.764 1 97.75 35 ARG B N 1
ATOM 736 C CA . ARG B 1 35 ? -0.881 -13.578 -2.291 1 97.75 35 ARG B CA 1
ATOM 737 C C . ARG B 1 35 ? -0.915 -13.008 -0.878 1 97.75 35 ARG B C 1
ATOM 739 O O . ARG B 1 35 ? -1.688 -12.094 -0.592 1 97.75 35 ARG B O 1
ATOM 746 N N . ARG B 1 36 ? -0.128 -13.516 -0.046 1 97.88 36 ARG B N 1
ATOM 747 C CA . ARG B 1 36 ? -0.066 -13.055 1.337 1 97.88 36 ARG B CA 1
ATOM 748 C C . ARG B 1 36 ? 0.392 -11.602 1.409 1 97.88 36 ARG B C 1
ATOM 750 O O . ARG B 1 36 ? -0.163 -10.805 2.172 1 97.88 36 ARG B O 1
ATOM 757 N N . ALA B 1 37 ? 1.416 -11.312 0.637 1 98.06 37 ALA B N 1
ATOM 758 C CA . ALA B 1 37 ? 1.948 -9.953 0.634 1 98.06 37 ALA B CA 1
ATOM 759 C C . ALA B 1 37 ? 0.892 -8.945 0.174 1 98.06 37 ALA B C 1
ATOM 761 O O . ALA B 1 37 ? 0.706 -7.902 0.799 1 98.06 37 ALA B O 1
ATOM 762 N N . CYS B 1 38 ? 0.178 -9.219 -0.819 1 97.88 38 CYS B N 1
ATOM 763 C CA . CYS B 1 38 ? -0.882 -8.367 -1.342 1 97.88 38 CYS B CA 1
ATOM 764 C C . CYS B 1 38 ? -2.02 -8.234 -0.337 1 97.88 38 CYS B C 1
ATOM 766 O O . CYS B 1 38 ? -2.514 -7.133 -0.094 1 97.88 38 CYS B O 1
ATOM 768 N N . SER B 1 39 ? -2.395 -9.336 0.214 1 98.06 39 SER B N 1
ATOM 769 C CA . SER B 1 39 ? -3.486 -9.336 1.183 1 98.06 39 SER B CA 1
ATOM 770 C C . SER B 1 39 ? -3.121 -8.531 2.426 1 98.06 39 SER B C 1
ATOM 772 O O . SER B 1 39 ? -3.941 -7.766 2.941 1 98.06 39 SER B O 1
ATOM 774 N N . SER B 1 40 ? -1.948 -8.758 2.893 1 98.62 40 SER B N 1
ATOM 775 C CA . SER B 1 40 ? -1.486 -8.023 4.066 1 98.62 40 SER B CA 1
ATOM 776 C C . SER B 1 40 ? -1.439 -6.523 3.803 1 98.62 40 SER B C 1
ATOM 778 O O . SER B 1 40 ? -1.918 -5.73 4.617 1 98.62 40 SER B O 1
ATOM 780 N N . ALA B 1 41 ? -0.861 -6.172 2.689 1 98.69 41 ALA B N 1
ATOM 781 C CA . ALA B 1 41 ? -0.777 -4.758 2.328 1 98.69 41 ALA B CA 1
ATOM 782 C C . ALA B 1 41 ? -2.166 -4.133 2.23 1 98.69 41 ALA B C 1
ATOM 784 O O . ALA B 1 41 ? -2.404 -3.049 2.764 1 98.69 41 ALA B O 1
ATOM 785 N N . GLU B 1 42 ? -3.045 -4.73 1.581 1 98.5 42 GLU B N 1
ATOM 786 C CA . GLU B 1 42 ? -4.418 -4.254 1.461 1 98.5 42 GLU B CA 1
ATOM 787 C C . GLU B 1 42 ? -5.062 -4.07 2.834 1 98.5 42 GLU B C 1
ATOM 789 O O . GLU B 1 42 ? -5.727 -3.062 3.084 1 98.5 42 GLU B O 1
ATOM 794 N N . GLY B 1 43 ? -4.895 -5.082 3.631 1 98.31 43 GLY B N 1
ATOM 795 C CA . GLY B 1 43 ? -5.449 -5.031 4.973 1 98.31 43 GLY B CA 1
ATOM 796 C C . GLY B 1 43 ? -4.91 -3.883 5.801 1 98.31 43 GLY B C 1
ATOM 797 O O . GLY B 1 43 ? -5.664 -3.211 6.508 1 98.31 43 GLY B O 1
ATOM 798 N N . ASP B 1 44 ? -3.645 -3.701 5.785 1 98.62 44 ASP B N 1
ATOM 799 C CA . ASP B 1 44 ? -3.01 -2.607 6.512 1 98.62 44 ASP B CA 1
ATOM 800 C C . ASP B 1 44 ? -3.555 -1.255 6.055 1 98.62 44 ASP B C 1
ATOM 802 O O . ASP B 1 44 ? -3.838 -0.383 6.879 1 98.62 44 ASP B O 1
ATOM 806 N N . VAL B 1 45 ? -3.68 -1.109 4.746 1 98.75 45 VAL B N 1
ATOM 807 C CA . VAL B 1 45 ? -4.215 0.119 4.168 1 98.75 45 VAL B CA 1
ATOM 808 C C . VAL B 1 45 ? -5.656 0.322 4.633 1 98.75 45 VAL B C 1
ATOM 810 O O . VAL B 1 45 ? -6.02 1.408 5.09 1 98.75 45 VAL B O 1
ATOM 813 N N . GLU B 1 46 ? -6.441 -0.674 4.586 1 98.44 46 GLU B N 1
ATOM 814 C CA . GLU B 1 46 ? -7.84 -0.597 4.996 1 98.44 46 GLU B CA 1
ATOM 815 C C . GLU B 1 46 ? -7.961 -0.221 6.473 1 98.44 46 GLU B C 1
ATOM 817 O O . GLU B 1 46 ? -8.758 0.649 6.832 1 98.44 46 GLU B O 1
ATOM 822 N N . ALA B 1 47 ? -7.223 -0.93 7.27 1 98.62 47 ALA B N 1
ATOM 823 C CA . ALA B 1 47 ? -7.258 -0.667 8.703 1 98.62 47 ALA B CA 1
ATOM 824 C C . ALA B 1 47 ? -6.93 0.794 9.008 1 98.62 47 ALA B C 1
ATOM 826 O O . ALA B 1 47 ? -7.602 1.434 9.82 1 98.62 47 ALA B O 1
ATOM 827 N N . TRP B 1 48 ? -5.922 1.317 8.359 1 98.69 48 TRP B N 1
ATOM 828 C CA . TRP B 1 48 ? -5.523 2.701 8.594 1 98.69 48 TRP B CA 1
ATOM 829 C C . TRP B 1 48 ? -6.629 3.664 8.18 1 98.69 48 TRP B C 1
ATOM 831 O O . TRP B 1 48 ? -6.93 4.625 8.891 1 98.69 48 TRP B O 1
ATOM 841 N N . LEU B 1 49 ? -7.234 3.451 6.992 1 98.62 49 LEU B N 1
ATOM 842 C CA . LEU B 1 49 ? -8.281 4.316 6.469 1 98.62 49 LEU B CA 1
ATOM 843 C C . LEU B 1 49 ? -9.484 4.34 7.402 1 98.62 49 LEU B C 1
ATOM 845 O O . LEU B 1 49 ? -10.102 5.391 7.605 1 98.62 49 LEU B O 1
ATOM 849 N N . ILE B 1 50 ? -9.758 3.182 7.977 1 98.31 50 ILE B N 1
ATOM 850 C CA . ILE B 1 50 ? -10.883 3.084 8.906 1 98.31 50 ILE B CA 1
ATOM 851 C C . ILE B 1 50 ? -10.539 3.814 10.203 1 98.31 50 ILE B C 1
ATOM 853 O O . ILE B 1 50 ? -11.328 4.637 10.688 1 98.31 50 ILE B O 1
ATOM 857 N N . GLU B 1 51 ? -9.398 3.469 10.672 1 97.75 51 GLU B N 1
ATOM 858 C CA . GLU B 1 51 ? -8.961 4.051 11.938 1 97.75 51 GLU B CA 1
ATOM 859 C C . GLU B 1 51 ? -8.984 5.574 11.883 1 97.75 51 GLU B C 1
ATOM 861 O O . GLU B 1 51 ? -9.312 6.23 12.875 1 97.75 51 GLU B O 1
ATOM 866 N N . HIS B 1 52 ? -8.742 6.113 10.711 1 97.75 52 HIS B N 1
ATOM 867 C CA . HIS B 1 52 ? -8.57 7.559 10.617 1 97.75 52 HIS B CA 1
ATOM 868 C C . HIS B 1 52 ? -9.773 8.219 9.945 1 97.75 52 HIS B C 1
ATOM 870 O O . HIS B 1 52 ? -9.727 9.398 9.602 1 97.75 52 HIS B O 1
ATOM 876 N N . GLY B 1 53 ? -10.812 7.383 9.719 1 96.38 53 GLY B N 1
ATOM 877 C CA . GLY B 1 53 ? -12.117 7.926 9.352 1 96.38 53 GLY B CA 1
ATOM 878 C C . GLY B 1 53 ? -12.266 8.164 7.863 1 96.38 53 GLY B C 1
ATOM 879 O O . GLY B 1 53 ? -13.109 8.953 7.438 1 96.38 53 GLY B O 1
ATOM 880 N N . HIS B 1 54 ? -11.43 7.551 7.105 1 97.19 54 HIS B N 1
ATOM 881 C CA . HIS B 1 54 ? -11.484 7.77 5.664 1 97.19 54 HIS B CA 1
ATOM 882 C C . HIS B 1 54 ? -12.25 6.648 4.965 1 97.19 54 HIS B C 1
ATOM 884 O O . HIS B 1 54 ? -12.508 6.723 3.764 1 97.19 54 HIS B O 1
ATOM 890 N N . LEU B 1 55 ? -12.484 5.695 5.676 1 96.25 55 LEU B N 1
ATOM 891 C CA . LEU B 1 55 ? -13.273 4.559 5.211 1 96.25 55 LEU B CA 1
ATOM 892 C C . LEU B 1 55 ? -14.148 4.004 6.336 1 96.25 55 LEU B C 1
ATOM 894 O O . LEU B 1 55 ? -13.711 3.93 7.484 1 96.25 55 LEU B O 1
ATOM 898 N N . LYS B 1 56 ? -15.352 3.664 5.973 1 93.56 56 LYS B N 1
ATOM 899 C CA . LYS B 1 56 ? -16.219 3.031 6.953 1 93.56 56 LYS B CA 1
ATOM 900 C C . LYS B 1 56 ? -15.938 1.537 7.066 1 93.56 56 LYS B C 1
ATOM 902 O O . LYS B 1 56 ? -15.68 0.873 6.059 1 93.56 56 LYS B O 1
ATOM 907 N N . SER B 1 57 ? -15.977 1.088 8.25 1 83.75 57 SER B N 1
ATOM 908 C CA . SER B 1 57 ? -15.797 -0.347 8.445 1 83.75 57 SER B CA 1
ATOM 909 C C . SER B 1 57 ? -17 -1.13 7.938 1 83.75 57 SER B C 1
ATOM 911 O O . SER B 1 57 ? -18.141 -0.706 8.117 1 83.75 57 SER B O 1
ATOM 913 N N . THR B 1 58 ? -16.734 -1.969 6.938 1 66.69 58 THR B N 1
ATOM 914 C CA . THR B 1 58 ? -17.859 -2.809 6.559 1 66.69 58 THR B CA 1
ATOM 915 C C . THR B 1 58 ? -18.078 -3.914 7.586 1 66.69 58 THR B C 1
ATOM 917 O O . THR B 1 58 ? -18.812 -4.875 7.328 1 66.69 58 THR B O 1
ATOM 920 N N . GLU B 1 59 ? -17.656 -3.705 8.812 1 44.88 59 GLU B N 1
ATOM 921 C CA . GLU B 1 59 ? -18.219 -4.727 9.695 1 44.88 59 GLU B CA 1
ATOM 922 C C . GLU B 1 59 ? -19.719 -4.516 9.898 1 44.88 59 GLU B C 1
ATOM 924 O O . GLU B 1 59 ? -20.203 -3.381 9.844 1 44.88 59 GLU B O 1
#

Organism: NCBI:txid488447

Sequence (118 aa):
MPEEQLASAVELLMALKRDLMHARRFGPDTLANYRRACSSAEGDVEAWLIEHGHLKSTEMPEEQLASAVELLMALKRDLMHARRFGPDTLANYRRACSSAEGDVEAWLIEHGHLKSTE

Radius of gyration: 14.21 Å; Cα contacts (8 Å, |Δi|>4): 117; chains: 2; bounding box: 37×41×26 Å

pLDDT: mean 95.85, std 8.02, range [44.88, 98.88]